Protein 3MDX (pdb70)

Foldseek 3Di:
DDDKDKDAAPLLPPADDWDAPDPPGQWTFAWFSDDAPDKDKAAAFGKDWGFRRIFIQGDPQKKKFWFFDPVCCVPFVKTQPCGRDIGHNPGGDTDITIIHGNHHDTDIGHGGDGGTIMGMGGDDDDDDDDDDDPDPDDD

Nearest PDB structures (foldseek):
  3mdx-assembly1_A  TM=1.007E+00  e=1.220E-25  Brucella abortus 2308
  3mbq-assembly1_C  TM=9.931E-01  e=1.469E-23  Brucella abortus 2308
  3mbq-assembly1_B  TM=9.956E-01  e=2.467E-22  Brucella abortus 2308
  8y1q-assembly1_B  TM=9.559E-01  e=1.427E-17  Aquifex aeolicus
  7n56-assembly3_K  TM=9.582E-01  e=4.478E-15  Rickettsia prowazekii str. Madrid E

Solvent-accessible surface area: 9156 Å² total; per-residue (Å²): 143,63,108,38,24,45,83,102,50,156,69,0,51,84,29,114,69,22,72,99,97,88,121,70,39,75,14,12,54,4,86,0,2,6,38,125,151,149,86,54,75,6,81,61,48,158,155,42,100,2,32,3,0,10,29,6,69,2,42,156,26,60,28,1,35,9,89,36,51,88,47,24,40,188,76,57,21,2,33,1,84,83,60,76,5,102,15,73,24,125,97,112,27,31,5,100,1,41,1,18,0,118,20,135,108,83,17,111,0,76,60,16,46,104,2,0,52,2,16,43,19,97,70,149,174,89,175,151,88,174,192,102,153,167,69,117,70,68,259

CATH classification: 2.70.40.10

Secondary structure (DSSP, 8-state):
----EEEEPGGGTTSPPP--SSTT-S-EEEE--PPTT--EEE-TT-EEEEEEEEEEE--TTEEEEEE--HHHHHHH-EEETTPSEEE-TT--SEEEEEEEE-SSS-EEE-TT-EEEEEEEEE---PPP-------BTB-

B-factor: mean 21.07, std 9.03, range [8.5, 53.43]

Radius of gyration: 17.11 Å; Cα contacts (8 Å, |Δi|>4): 304; chains: 1; bounding box: 52×42×42 Å

InterPro domains:
  IPR008181 Deoxyuridine triphosphate nucleotidohydrolase [MF_00116] (9-156)
  IPR008181 Deoxyuridine triphosphate nucleotidohydrolase [PTHR11241] (14-156)
  IPR008181 Deoxyuridine triphosphate nucleotidohydrolase [TIGR00576] (16-155)
  IPR029054 dUTPase-like [PF00692] (23-155)
  IPR033704 dUTPase, trimeric [cd07557] (33-127)
  IPR036157 dUTPase-like superfamily [G3DSA:2.70.40.10] (8-157)
  IPR036157 dUTPase-like superfamily [SSF51283] (13-156)

Structure (mmCIF, N/CA/C/O backbone):
data_3MDX
#
_entry.id   3MDX
#
_cell.length_a   67.880
_cell.length_b   67.880
_cell.length_c   95.890
_cell.angle_alpha   90.00
_cell.angle_beta   90.00
_cell.angle_gamma   120.00
#
_symmetry.space_group_name_H-M   'H 3'
#
loop_
_entity.id
_entity.type
_entity.pdbx_description
1 polymer "Deoxyuridine 5'-triphosphate nucleotidohydrolase"
2 non-polymer 1,2-ETHANEDIOL
3 water water
#
loop_
_atom_site.group_PDB
_atom_site.id
_atom_site.type_symbol
_atom_site.label_atom_id
_atom_site.label_alt_id
_atom_site.label_comp_id
_atom_site.label_asym_id
_atom_site.label_entity_id
_atom_site.label_seq_id
_atom_site.pdbx_PDB_ins_code
_atom_site.Cartn_x
_atom_site.Cartn_y
_atom_site.Cartn_z
_atom_site.occupancy
_atom_site.B_iso_or_equiv
_atom_site.auth_seq_id
_atom_site.auth_comp_id
_atom_site.auth_asym_id
_atom_site.auth_atom_id
_atom_site.pdbx_PDB_model_num
ATOM 1 N N . ALA A 1 29 ? 24.417 -11.117 18.603 1.00 36.01 8 ALA A N 1
ATOM 2 C CA . ALA A 1 29 ? 25.064 -11.181 17.268 1.00 34.32 8 ALA A CA 1
ATOM 3 C C . ALA A 1 29 ? 25.674 -9.838 16.836 1.00 31.64 8 ALA A C 1
ATOM 4 O O . ALA A 1 29 ? 25.336 -8.770 17.338 1.00 33.75 8 ALA A O 1
ATOM 6 N N . PRO A 1 30 ? 26.596 -9.907 15.881 1.00 27.36 9 PRO A N 1
ATOM 7 C CA . PRO A 1 30 ? 27.080 -8.755 15.158 1.00 24.52 9 PRO A CA 1
ATOM 8 C C . PRO A 1 30 ? 25.958 -8.102 14.377 1.00 22.05 9 PRO A C 1
ATOM 9 O O . PRO A 1 30 ? 24.938 -8.736 14.09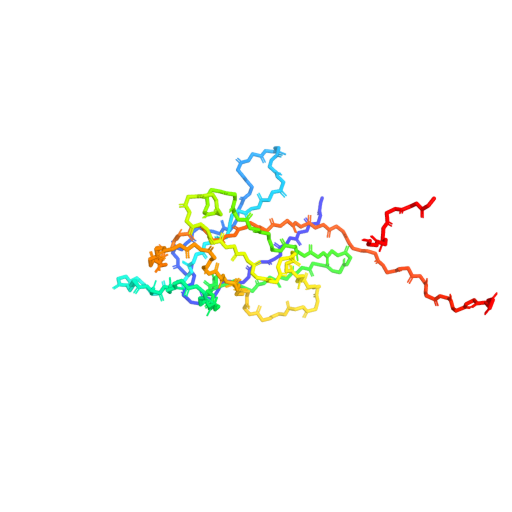5 1.00 20.71 9 PRO A O 1
ATOM 13 N N . THR A 1 31 ? 26.163 -6.839 14.035 1.00 19.99 10 THR A N 1
ATOM 14 C CA . THR A 1 31 ? 25.212 -6.092 13.226 1.00 19.15 10 THR A CA 1
ATOM 15 C C . THR A 1 31 ? 25.858 -5.672 11.936 1.00 17.78 10 THR A C 1
ATOM 16 O O . THR A 1 31 ? 26.966 -5.167 11.933 1.00 17.61 10 THR A O 1
ATOM 20 N N . LEU A 1 32 ? 25.171 -5.918 10.824 1.00 15.94 11 LEU A N 1
ATOM 21 C CA . LEU A 1 32 ? 25.600 -5.451 9.508 1.00 15.24 11 LEU A CA 1
ATOM 22 C C . LEU A 1 32 ? 24.833 -4.176 9.189 1.00 15.29 11 LEU A C 1
ATOM 23 O O . LEU A 1 32 ? 23.619 -4.165 9.125 1.00 15.99 11 LEU A O 1
ATOM 28 N N . GLY A 1 33 ? 25.534 -3.058 9.026 1.00 14.48 12 GLY A N 1
ATOM 29 C CA . GLY A 1 33 ? 24.915 -1.821 8.614 1.00 15.85 12 GLY A CA 1
ATOM 30 C C . GLY A 1 33 ? 24.774 -1.772 7.118 1.00 15.12 12 GLY A C 1
ATOM 31 O O . GLY A 1 33 ? 25.641 -2.264 6.372 1.00 14.62 12 GLY A O 1
ATOM 32 N N . ILE A 1 34 ? 23.701 -1.171 6.643 1.00 15.93 13 ILE A N 1
ATOM 33 C CA . ILE A 1 34 ? 23.454 -0.981 5.242 1.00 16.31 13 ILE A CA 1
ATOM 34 C C . ILE A 1 34 ? 22.996 0.422 4.965 1.00 17.11 13 ILE A C 1
ATOM 35 O O . ILE A 1 34 ? 21.972 0.875 5.543 1.00 18.67 13 ILE A O 1
ATOM 40 N N . ILE A 1 35 ? 23.744 1.144 4.130 1.00 17.71 14 ILE A N 1
ATOM 41 C CA . ILE A 1 35 ? 23.375 2.502 3.681 1.00 18.81 14 ILE A CA 1
ATOM 42 C C . ILE A 1 35 ? 22.815 2.389 2.298 1.00 19.21 14 ILE A C 1
ATOM 43 O O . ILE A 1 35 ? 23.448 1.817 1.412 1.00 18.04 14 ILE A O 1
ATOM 48 N N . ARG A 1 36 ? 21.616 2.870 2.101 1.00 20.29 15 ARG A N 1
ATOM 49 C CA . ARG A 1 36 ? 20.911 2.782 0.856 1.00 21.12 15 ARG A CA 1
ATOM 50 C C . ARG A 1 36 ? 21.215 3.988 0.004 1.00 22.22 15 ARG A C 1
ATOM 51 O O . ARG A 1 36 ? 20.972 5.122 0.437 1.00 23.55 15 ARG A O 1
ATOM 59 N N . LEU A 1 37 ? 21.706 3.756 -1.211 1.00 20.60 16 LEU A N 1
ATOM 60 C CA . LEU A 1 37 ? 21.867 4.791 -2.217 1.00 21.22 16 LEU A CA 1
ATOM 61 C C . LEU A 1 37 ? 20.553 5.026 -2.934 1.00 22.53 16 LEU A C 1
ATOM 62 O O . LEU A 1 37 ? 19.622 4.250 -2.872 1.00 21.78 16 LEU A O 1
ATOM 67 N N . GLU A 1 38 ? 20.493 6.152 -3.624 1.00 23.52 17 GLU A N 1
ATOM 68 C CA . GLU A 1 38 ? 19.225 6.584 -4.179 1.00 26.34 17 GLU A CA 1
ATOM 69 C C . GLU A 1 38 ? 18.560 5.534 -5.074 1.00 24.63 17 GLU A C 1
ATOM 70 O O . GLU A 1 38 ? 17.346 5.357 -4.997 1.00 24.41 17 GLU A O 1
ATOM 76 N N . HIS A 1 39 ? 19.361 4.835 -5.896 1.00 22.72 18 HIS A N 1
ATOM 77 C CA . HIS A 1 39 ? 18.822 3.824 -6.815 1.00 22.24 18 HIS A CA 1
ATOM 78 C C . HIS A 1 39 ? 18.347 2.561 -6.135 1.00 20.68 18 HIS A C 1
ATOM 79 O O . HIS A 1 39 ? 17.679 1.728 -6.745 1.00 21.66 18 HIS A O 1
ATOM 86 N N . ALA A 1 40 ? 18.639 2.406 -4.841 1.00 21.76 19 ALA A N 1
ATOM 87 C CA . ALA A 1 40 ? 18.051 1.301 -4.066 1.00 20.62 19 ALA A CA 1
ATOM 88 C C . ALA A 1 40 ? 16.779 1.713 -3.300 1.00 23.06 19 ALA A C 1
ATOM 89 O O . ALA A 1 40 ? 16.185 0.862 -2.640 1.00 24.32 19 ALA A O 1
ATOM 91 N N . LYS A 1 41 ? 16.394 2.982 -3.380 1.00 24.63 20 LYS A N 1
ATOM 92 C CA . LYS A 1 41 ? 15.120 3.421 -2.775 1.00 25.10 20 LYS A CA 1
ATOM 93 C C . LYS A 1 41 ? 14.000 2.545 -3.409 1.00 26.99 20 LYS A C 1
ATOM 94 O O . LYS A 1 41 ? 13.960 2.343 -4.629 1.00 26.56 20 LYS A O 1
ATOM 96 N N . GLY A 1 42 ? 13.084 2.035 -2.583 1.00 27.33 21 GLY A N 1
ATOM 97 C CA . GLY A 1 42 ? 11.988 1.212 -3.095 1.00 28.11 21 GLY A CA 1
ATOM 98 C C . GLY A 1 42 ? 12.233 -0.285 -3.154 1.00 27.84 21 GLY A C 1
ATOM 99 O O . GLY A 1 42 ? 11.288 -1.056 -3.271 1.00 29.92 21 GLY A O 1
ATOM 100 N N . LEU A 1 43 ? 13.492 -0.720 -3.086 1.00 25.18 22 LEU A N 1
ATOM 101 C CA . LEU A 1 43 ? 13.772 -2.144 -3.045 1.00 24.77 22 LEU A CA 1
ATOM 102 C C . LEU A 1 43 ? 13.778 -2.647 -1.617 1.00 24.20 22 LEU A C 1
ATOM 103 O O . LEU A 1 43 ? 14.126 -1.918 -0.689 1.00 25.75 22 LEU A O 1
ATOM 108 N N . ASP A 1 44 ? 13.433 -3.909 -1.453 1.00 24.67 23 ASP A N 1
ATOM 109 C CA . ASP A 1 44 ? 13.588 -4.558 -0.149 1.00 24.25 23 ASP A CA 1
ATOM 110 C C . ASP A 1 44 ? 15.082 -4.684 0.138 1.00 22.21 23 ASP A C 1
ATOM 111 O O . ASP A 1 44 ? 15.844 -5.043 -0.747 1.00 21.36 23 ASP A O 1
ATOM 116 N N . LEU A 1 45 ? 15.506 -4.404 1.358 1.00 21.39 24 LEU A N 1
ATOM 117 C CA . LEU A 1 45 ? 16.875 -4.673 1.773 1.00 20.25 24 LEU A CA 1
ATOM 118 C C . LEU A 1 45 ? 17.096 -6.172 1.869 1.00 19.66 24 LEU A C 1
ATOM 119 O O . LEU A 1 45 ? 16.127 -6.942 2.104 1.00 21.30 24 LEU A O 1
ATOM 124 N N . PRO A 1 46 ? 18.355 -6.577 1.760 1.00 18.39 25 PRO A N 1
ATOM 125 C CA . PRO A 1 46 ? 18.663 -7.969 1.968 1.00 17.75 25 PRO A CA 1
ATOM 126 C C . PRO A 1 46 ? 18.149 -8.431 3.333 1.00 18.20 25 PRO A C 1
ATOM 127 O O . PRO A 1 46 ? 18.214 -7.685 4.292 1.00 18.21 25 PRO A O 1
ATOM 131 N N . ALA A 1 47 ? 17.705 -9.688 3.410 1.00 17.59 26 ALA A N 1
ATOM 132 C CA . ALA A 1 47 ? 17.221 -10.277 4.653 1.00 17.46 26 ALA A CA 1
ATOM 133 C C . ALA A 1 47 ? 17.338 -11.780 4.519 1.00 18.06 26 ALA A C 1
ATOM 134 O O . ALA A 1 47 ? 17.285 -12.297 3.407 1.00 20.70 26 ALA A O 1
ATOM 136 N N . TYR A 1 48 ? 17.469 -12.470 5.642 1.00 17.93 27 TYR A N 1
ATOM 137 C CA . TYR A 1 48 ? 17.455 -13.929 5.654 1.00 17.21 27 TYR A CA 1
ATOM 138 C C . TYR A 1 48 ? 16.011 -14.431 5.546 1.00 18.20 27 TYR A C 1
ATOM 139 O O . TYR A 1 48 ? 15.129 -13.986 6.304 1.00 20.42 27 TYR A O 1
ATOM 148 N N . GLU A 1 49 ? 15.773 -15.397 4.651 1.00 17.98 28 GLU A N 1
ATOM 149 C CA . GLU A 1 49 ? 14.404 -15.960 4.486 1.00 19.43 28 GLU A CA 1
ATOM 150 C C . GLU A 1 49 ? 13.860 -16.644 5.735 1.00 20.82 28 GLU A C 1
ATOM 151 O O . GLU A 1 49 ? 12.693 -16.467 6.089 1.00 21.84 28 GLU A O 1
ATOM 153 N N . THR A 1 50 ? 14.708 -17.440 6.383 1.00 20.13 29 THR A N 1
ATOM 154 C CA . THR A 1 50 ? 14.378 -18.173 7.589 1.00 20.65 29 THR A CA 1
ATOM 155 C C . THR A 1 50 ? 15.548 -18.160 8.564 1.00 19.60 29 THR A C 1
ATOM 156 O O . THR A 1 50 ? 16.674 -17.766 8.202 1.00 20.14 29 THR A O 1
ATOM 160 N N . ALA A 1 51 ? 15.319 -18.673 9.770 1.00 21.49 30 ALA A N 1
ATOM 161 C CA . ALA A 1 51 ? 16.395 -18.851 10.748 1.00 21.89 30 ALA A CA 1
ATOM 162 C C . ALA A 1 51 ? 17.461 -19.819 10.263 1.00 20.76 30 ALA A C 1
ATOM 163 O O . ALA A 1 51 ? 18.560 -19.825 10.779 1.00 21.45 30 ALA A O 1
ATOM 165 N N . GLY A 1 52 ? 17.095 -20.673 9.318 1.00 21.25 31 GLY A N 1
ATOM 166 C CA . GLY A 1 52 ? 18.023 -21.617 8.716 1.00 20.70 31 GLY A CA 1
ATOM 167 C C . GLY A 1 52 ? 18.832 -21.131 7.548 1.00 19.65 31 GLY A C 1
ATOM 168 O O . GLY A 1 52 ? 19.824 -21.754 7.178 1.00 19.86 31 GLY A O 1
ATOM 169 N N . SER A 1 53 ? 18.464 -19.997 6.962 1.00 17.99 32 SER A N 1
ATOM 170 C CA . SER A 1 53 ? 19.169 -19.545 5.767 1.00 15.90 32 SER A CA 1
ATOM 171 C C . SER A 1 53 ? 20.637 -19.197 6.022 1.00 15.83 32 SER A C 1
ATOM 172 O O . SER A 1 53 ? 20.976 -18.717 7.092 1.00 16.66 32 SER A O 1
ATOM 175 N N . ALA A 1 54 ? 21.506 -19.462 5.048 1.00 14.94 33 ALA A N 1
ATOM 176 C CA . ALA A 1 54 ? 22.927 -19.181 5.122 1.00 14.36 33 ALA A CA 1
ATOM 177 C C . ALA A 1 54 ? 23.278 -17.832 4.526 1.00 13.94 33 ALA A C 1
ATOM 178 O O . ALA A 1 54 ? 24.266 -17.224 4.922 1.00 14.66 33 ALA A O 1
ATOM 180 N N . GLY A 1 55 ? 22.497 -17.391 3.542 1.00 14.49 34 GLY A N 1
ATOM 181 C CA . GLY A 1 55 ? 22.779 -16.193 2.768 1.00 13.41 34 GLY A CA 1
ATOM 182 C C . GLY A 1 55 ? 21.562 -15.328 2.654 1.00 14.04 34 GLY A C 1
ATOM 183 O O . GLY A 1 55 ? 20.439 -15.750 2.949 1.00 15.94 34 GLY A O 1
ATOM 184 N N . MET A 1 56 ? 21.797 -14.132 2.182 1.00 15.43 35 MET A N 1
ATOM 185 C CA . MET A 1 56 ? 20.747 -13.197 1.838 1.00 17.91 35 MET A CA 1
ATOM 186 C C . MET A 1 56 ? 20.794 -12.910 0.359 1.00 16.16 35 MET A C 1
ATOM 187 O O . MET A 1 56 ? 21.848 -12.611 -0.163 1.00 14.78 35 MET A O 1
ATOM 192 N N . ASP A 1 57 ? 19.669 -12.913 -0.344 1.00 17.11 36 ASP A N 1
ATOM 193 C CA . ASP A 1 57 ? 19.665 -12.577 -1.742 1.00 17.52 36 ASP A CA 1
ATOM 194 C C . ASP A 1 57 ? 19.929 -11.094 -1.926 1.00 17.20 36 ASP A C 1
ATOM 195 O O . ASP A 1 57 ? 19.401 -10.251 -1.207 1.00 19.67 36 ASP A O 1
ATOM 200 N N . LEU A 1 58 ? 20.707 -10.781 -2.951 1.00 15.40 37 LEU A N 1
ATOM 201 C CA . LEU A 1 58 ? 20.978 -9.417 -3.359 1.00 14.86 37 LEU A CA 1
ATOM 202 C C . LEU A 1 58 ? 20.268 -9.152 -4.665 1.00 17.80 37 LEU A C 1
ATOM 203 O O . LEU A 1 58 ? 20.244 -10.012 -5.547 1.00 17.82 37 LEU A O 1
ATOM 208 N N . ARG A 1 59 ? 19.708 -7.964 -4.788 1.00 17.67 38 ARG A N 1
ATOM 209 C CA . ARG A 1 59 ? 18.896 -7.567 -5.960 1.00 18.51 38 ARG A CA 1
ATOM 210 C C . ARG A 1 59 ? 19.562 -6.485 -6.780 1.00 18.78 38 ARG A C 1
ATOM 211 O O . ARG A 1 59 ? 20.259 -5.612 -6.255 1.00 19.38 38 ARG A O 1
ATOM 219 N N . ALA A 1 60 ? 19.279 -6.515 -8.086 1.00 16.86 39 ALA A N 1
ATOM 220 C CA . ALA A 1 60 ? 19.766 -5.505 -9.008 1.00 16.62 39 ALA A CA 1
ATOM 221 C C . ALA A 1 60 ? 19.051 -4.194 -8.825 1.00 17.75 39 ALA A C 1
ATOM 222 O O . ALA A 1 60 ? 17.828 -4.110 -8.992 1.00 20.15 39 ALA A O 1
ATOM 224 N N . ALA A 1 61 ? 19.811 -3.154 -8.553 1.00 16.80 40 ALA A N 1
ATOM 225 C CA . ALA A 1 61 ? 19.268 -1.795 -8.421 1.00 17.13 40 ALA A CA 1
ATOM 226 C C . ALA A 1 61 ? 19.544 -1.040 -9.703 1.00 18.35 40 ALA A C 1
ATOM 227 O O . ALA A 1 61 ? 19.993 0.057 -9.669 1.00 21.49 40 ALA A O 1
ATOM 229 N N . VAL A 1 62 ? 19.208 -1.650 -10.812 1.00 18.87 41 VAL A N 1
ATOM 230 C CA . VAL A 1 62 ? 19.272 -0.962 -12.089 1.00 19.63 41 VAL A CA 1
ATOM 231 C C . VAL A 1 62 ? 18.001 -0.131 -12.315 1.00 20.13 41 VAL A C 1
ATOM 232 O O . VAL A 1 62 ? 16.986 -0.289 -11.622 1.00 21.21 41 VAL A O 1
ATOM 236 N N . ALA A 1 63 ? 18.049 0.765 -13.292 1.00 20.48 42 ALA A N 1
ATOM 237 C CA . ALA A 1 63 ? 16.937 1.673 -13.557 1.00 23.12 42 ALA A CA 1
ATOM 238 C C . ALA A 1 63 ? 15.674 0.902 -13.883 1.00 23.87 42 ALA A C 1
ATOM 239 O O . ALA A 1 63 ? 15.724 -0.101 -14.579 1.00 22.94 42 ALA A O 1
ATOM 241 N N . GLU A 1 64 ? 14.529 1.378 -13.385 1.00 28.02 43 GLU A N 1
ATOM 242 C CA . GLU A 1 64 ? 13.248 0.820 -13.789 1.00 30.88 43 GLU A CA 1
ATOM 243 C C . GLU A 1 64 ? 13.115 0.987 -15.315 1.00 30.89 43 GLU A C 1
ATOM 244 O O . GLU A 1 64 ? 13.642 1.945 -15.908 1.00 30.64 43 GLU A O 1
ATOM 250 N N . ASP A 1 65 ? 12.464 0.013 -15.946 1.00 32.34 44 ASP A N 1
ATOM 251 C CA . ASP A 1 65 ? 12.067 0.122 -17.374 1.00 33.79 44 ASP A CA 1
ATOM 252 C C . ASP A 1 65 ? 13.257 0.018 -18.343 1.00 31.94 44 ASP A C 1
ATOM 253 O O . ASP A 1 65 ? 13.123 0.383 -19.518 1.00 33.66 44 ASP A O 1
ATOM 258 N N . ARG A 1 66 ? 14.379 -0.464 -17.815 1.00 28.96 45 ARG A N 1
ATOM 259 C CA . ARG A 1 66 ? 15.632 -0.681 -18.529 1.00 27.53 45 ARG A CA 1
ATOM 260 C C . ARG A 1 66 ? 15.944 -2.193 -18.464 1.00 25.89 45 ARG A C 1
ATOM 261 O O . ARG A 1 66 ? 15.929 -2.785 -17.394 1.00 24.58 45 ARG A O 1
ATOM 269 N N . GLN A 1 67 ? 16.174 -2.805 -19.622 1.00 24.39 46 GLN A N 1
ATOM 270 C CA A GLN A 1 67 ? 16.623 -4.215 -19.663 0.50 24.61 46 GLN A CA 1
ATOM 271 C CA B GLN A 1 67 ? 16.549 -4.164 -19.808 0.50 24.76 46 GLN A CA 1
ATOM 272 C C . GLN A 1 67 ? 18.049 -4.153 -20.153 1.00 22.47 46 GLN A C 1
ATOM 273 O O . GLN A 1 67 ? 18.349 -3.687 -21.249 1.00 21.24 46 GLN A O 1
ATOM 284 N N . ILE A 1 68 ? 18.940 -4.616 -19.282 1.00 20.44 47 ILE A N 1
ATOM 285 C CA . ILE A 1 68 ? 20.361 -4.681 -19.601 1.00 18.24 47 ILE A CA 1
ATOM 286 C C . ILE A 1 68 ? 20.688 -6.025 -20.202 1.00 17.27 47 ILE A C 1
ATOM 287 O O . ILE A 1 68 ? 20.355 -7.077 -19.614 1.00 19.15 47 ILE A O 1
ATOM 292 N N . VAL A 1 69 ? 21.350 -6.040 -21.328 1.00 14.66 48 VAL A N 1
ATOM 293 C CA . VAL A 1 69 ? 21.634 -7.255 -22.100 1.00 15.94 48 VAL A CA 1
ATOM 294 C C . VAL A 1 69 ? 23.048 -7.727 -21.787 1.00 15.14 48 VAL A C 1
ATOM 295 O O . VAL A 1 69 ? 23.995 -6.981 -21.934 1.00 16.88 48 VAL A O 1
ATOM 299 N N . LEU A 1 70 ? 23.186 -8.978 -21.349 1.00 13.52 49 LEU A N 1
ATOM 300 C CA . LEU A 1 70 ? 24.477 -9.581 -21.108 1.00 13.87 49 LEU A CA 1
ATOM 301 C C . LEU A 1 70 ? 24.583 -10.742 -22.089 1.00 12.64 49 LEU A C 1
ATOM 302 O O . LEU A 1 70 ? 23.952 -11.775 -21.934 1.00 13.94 49 LEU A O 1
ATOM 307 N N . LEU A 1 71 ? 25.427 -10.563 -23.098 1.00 14.77 50 LEU A N 1
ATOM 308 C CA . LEU A 1 71 ? 25.555 -11.568 -24.156 1.00 15.49 50 LEU A CA 1
ATOM 309 C C . LEU A 1 71 ? 26.495 -12.687 -23.730 1.00 14.53 50 LEU A C 1
ATOM 310 O O . LEU A 1 71 ? 27.253 -12.548 -22.760 1.00 13.33 50 LEU A O 1
ATOM 315 N N . PRO A 1 72 ? 26.450 -13.821 -24.425 1.00 14.66 51 PRO A N 1
ATOM 316 C CA . PRO A 1 72 ? 27.310 -14.952 -24.090 1.00 13.87 51 PRO A CA 1
ATOM 317 C C . PRO A 1 72 ? 28.775 -14.556 -24.055 1.00 14.03 51 PRO A C 1
ATOM 318 O O . PRO A 1 72 ? 29.268 -13.868 -24.959 1.00 15.13 51 PRO A O 1
ATOM 322 N N . GLY A 1 73 ? 29.435 -14.935 -22.961 1.00 13.17 52 GLY A N 1
ATOM 323 C CA . GLY A 1 73 ? 30.831 -14.687 -22.739 1.00 14.58 52 GLY A CA 1
ATOM 324 C C . GLY A 1 73 ? 31.140 -13.363 -22.078 1.00 14.75 52 GLY A C 1
ATOM 325 O O . GLY A 1 73 ? 32.295 -13.123 -21.689 1.00 17.04 52 GLY A O 1
ATOM 326 N N . ARG A 1 74 ? 30.159 -12.482 -21.985 1.00 13.50 53 ARG A N 1
ATOM 327 C CA . ARG A 1 74 ? 30.389 -11.110 -21.526 1.00 13.66 53 ARG A CA 1
ATOM 328 C C . ARG A 1 74 ? 30.160 -11.013 -20.037 1.00 11.32 53 ARG A C 1
ATOM 329 O O . ARG A 1 74 ? 29.473 -11.821 -19.445 1.00 11.17 53 ARG A O 1
ATOM 337 N N . ARG A 1 75 ? 30.790 -10.001 -19.449 1.00 10.72 54 ARG A N 1
ATOM 338 C CA . ARG A 1 75 ? 30.677 -9.720 -18.020 1.00 9.86 54 ARG A CA 1
ATOM 339 C C . ARG A 1 75 ? 30.323 -8.273 -17.790 1.00 10.64 54 ARG A C 1
ATOM 340 O O . ARG A 1 75 ? 30.613 -7.383 -18.616 1.00 12.07 54 ARG A O 1
ATOM 348 N N . THR A 1 76 ? 29.652 -7.989 -16.675 1.00 10.56 55 THR A N 1
ATOM 349 C CA . THR A 1 76 ? 29.335 -6.630 -16.283 1.00 11.88 55 THR A CA 1
ATOM 350 C C . THR A 1 76 ? 29.141 -6.490 -14.806 1.00 12.45 55 THR A C 1
ATOM 351 O O . THR A 1 76 ? 28.776 -7.494 -14.161 1.00 11.23 55 THR A O 1
ATOM 355 N N . LEU A 1 77 ? 29.313 -5.290 -14.258 1.00 11.34 56 LEU A N 1
ATOM 356 C CA . LEU A 1 77 ? 28.985 -4.981 -12.899 1.00 11.38 56 LEU A CA 1
ATOM 357 C C . LEU A 1 77 ? 27.563 -4.543 -12.770 1.00 12.31 56 LEU A C 1
ATOM 358 O O . LEU A 1 77 ? 27.109 -3.632 -13.466 1.00 15.01 56 LEU A O 1
ATOM 363 N N . VAL A 1 78 ? 26.859 -5.174 -11.873 1.00 10.78 57 VAL A N 1
ATOM 364 C CA . VAL A 1 78 ? 25.453 -4.883 -11.617 1.00 11.84 57 VAL A CA 1
ATOM 365 C C . VAL A 1 78 ? 25.365 -4.173 -10.266 1.00 12.49 57 VAL A C 1
ATOM 366 O O . VAL A 1 78 ? 25.768 -4.716 -9.230 1.00 12.67 57 VAL A O 1
ATOM 370 N N . PRO A 1 79 ? 24.835 -2.947 -10.244 1.00 13.29 58 PRO A N 1
ATOM 371 C CA . PRO A 1 79 ? 24.735 -2.230 -8.973 1.00 13.81 58 PRO A CA 1
ATOM 372 C C . PRO A 1 79 ? 23.680 -2.794 -8.033 1.00 13.40 58 PRO A C 1
ATOM 373 O O . PRO A 1 79 ? 22.621 -3.203 -8.485 1.00 15.31 58 PRO A O 1
ATOM 377 N N . THR A 1 80 ? 23.964 -2.804 -6.734 1.00 13.47 59 THR A N 1
ATOM 378 C CA . THR A 1 80 ? 22.956 -3.122 -5.706 1.00 13.44 59 THR A CA 1
ATOM 379 C C . THR A 1 80 ? 22.373 -1.871 -5.072 1.00 13.90 59 THR A C 1
ATOM 380 O O . THR A 1 80 ? 21.350 -1.959 -4.406 1.00 14.72 59 THR A O 1
ATOM 384 N N . GLY A 1 81 ? 23.032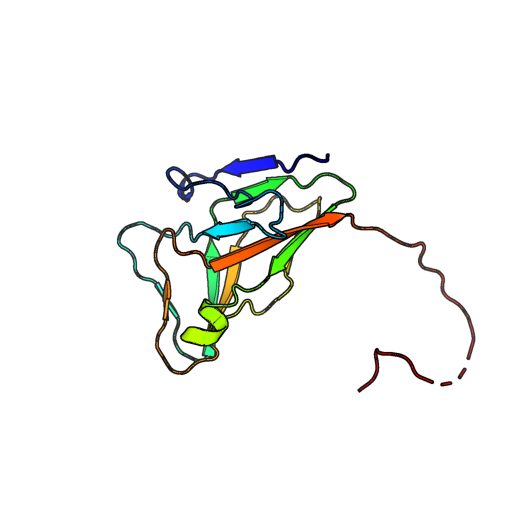 -0.732 -5.214 1.00 14.12 60 GLY A N 1
ATOM 385 C CA . GLY A 1 81 ? 22.629 0.478 -4.507 1.00 14.06 60 GLY A CA 1
ATOM 386 C C . GLY A 1 81 ? 22.852 0.434 -3.009 1.00 15.21 60 GLY A C 1
ATOM 387 O O . GLY A 1 81 ? 22.271 1.266 -2.294 1.00 15.98 60 GLY A O 1
ATOM 388 N N . LEU A 1 82 ? 23.687 -0.475 -2.510 1.00 14.70 61 LEU A N 1
ATOM 389 C CA . LEU A 1 82 ? 23.960 -0.654 -1.087 1.00 14.62 61 LEU A CA 1
ATOM 390 C C . LEU A 1 82 ? 25.396 -0.419 -0.760 1.00 14.62 61 LEU A C 1
ATOM 391 O O . LEU A 1 82 ? 26.297 -0.909 -1.487 1.00 14.94 61 LEU A O 1
ATOM 396 N N . ILE A 1 83 ? 25.655 0.303 0.305 1.00 15.09 62 ILE A N 1
ATOM 397 C CA . ILE A 1 83 ? 26.939 0.346 0.954 1.00 15.45 62 ILE A CA 1
ATOM 398 C C . ILE A 1 83 ? 26.852 -0.483 2.224 1.00 15.91 62 ILE A C 1
ATOM 399 O O . ILE A 1 83 ? 25.899 -0.333 3.029 1.00 16.21 62 ILE A O 1
ATOM 404 N N . LEU A 1 84 ? 27.756 -1.429 2.394 1.00 15.10 63 LEU A N 1
ATOM 405 C CA . LEU A 1 84 ? 27.788 -2.255 3.576 1.00 14.47 63 LEU A CA 1
ATOM 406 C C . LEU A 1 84 ? 28.767 -1.691 4.603 1.00 16.04 63 LEU A C 1
ATOM 407 O O . LEU A 1 84 ? 29.909 -1.328 4.275 1.00 18.74 63 LEU A O 1
ATOM 412 N N . GLU A 1 85 ? 28.347 -1.637 5.871 1.00 15.34 64 GLU A N 1
ATOM 413 C CA . GLU A 1 85 ? 29.267 -1.335 6.950 1.00 15.70 64 GLU A CA 1
ATOM 414 C C . GLU A 1 85 ? 29.436 -2.606 7.753 1.00 15.31 64 GLU A C 1
ATOM 415 O O . GLU A 1 85 ? 28.655 -2.942 8.657 1.00 15.85 64 GLU A O 1
ATOM 421 N N . ILE A 1 86 ? 30.410 -3.393 7.341 1.00 15.39 65 ILE A N 1
ATOM 422 C CA . ILE A 1 86 ? 30.684 -4.647 7.984 1.00 14.90 65 ILE A CA 1
ATOM 423 C C . ILE A 1 86 ? 31.572 -4.373 9.211 1.00 16.13 65 ILE A C 1
ATOM 424 O O . ILE A 1 86 ? 32.612 -3.727 9.060 1.00 16.88 65 ILE A O 1
ATOM 429 N N . PRO A 1 87 ? 31.181 -4.879 10.381 1.00 16.97 66 PRO A N 1
ATOM 430 C CA . PRO A 1 87 ? 31.996 -4.598 11.559 1.00 18.14 66 PRO A CA 1
ATOM 431 C C . PRO A 1 87 ? 33.334 -5.327 11.534 1.00 19.47 66 PRO A C 1
ATOM 432 O O . PRO A 1 87 ? 33.496 -6.388 10.913 1.00 18.11 66 PRO A O 1
ATOM 436 N N . GLN A 1 88 ? 34.333 -4.727 12.166 1.00 20.83 67 GLN A N 1
ATOM 437 C CA A GLN A 1 88 ? 35.655 -5.334 12.380 0.50 21.26 67 GLN A CA 1
ATOM 438 C CA B GLN A 1 88 ? 35.637 -5.369 12.193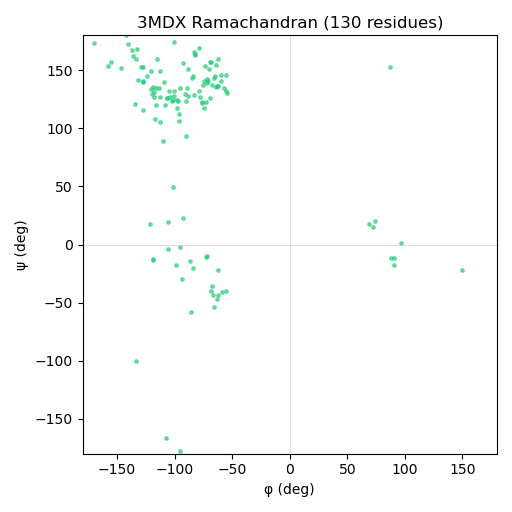 0.50 20.79 67 GLN A CA 1
ATOM 439 C C . GLN A 1 88 ? 35.529 -6.768 12.837 1.00 21.18 67 GLN A C 1
ATOM 440 O O . GLN A 1 88 ? 34.784 -7.024 13.779 1.00 22.03 67 GLN A O 1
ATOM 451 N N . GLY A 1 89 ? 36.271 -7.689 12.239 1.00 19.66 68 GLY A N 1
ATOM 452 C CA . GLY A 1 89 ? 36.231 -9.101 12.602 1.00 19.75 68 GLY A CA 1
ATOM 453 C C . GLY A 1 89 ? 35.333 -9.949 11.722 1.00 18.13 68 GLY A C 1
ATOM 454 O O . GLY A 1 89 ? 35.194 -11.162 11.959 1.00 18.70 68 GLY A O 1
ATOM 455 N N . TYR A 1 90 ? 34.718 -9.319 10.706 1.00 17.18 69 TYR A N 1
ATOM 456 C CA . TYR A 1 90 ? 33.770 -10.008 9.842 1.00 16.11 69 TYR A CA 1
ATOM 457 C C . TYR A 1 90 ? 34.024 -9.634 8.370 1.00 14.79 69 TYR A C 1
ATOM 458 O O . TYR A 1 90 ? 34.659 -8.612 8.080 1.00 15.69 69 TYR A O 1
ATOM 467 N N . GLU A 1 91 ? 33.489 -10.470 7.474 1.00 14.90 70 GLU A N 1
ATOM 468 C CA . GLU A 1 91 ? 33.512 -10.229 6.041 1.00 13.72 70 GLU A CA 1
ATOM 469 C C . GLU A 1 91 ? 32.173 -10.575 5.449 1.00 13.22 70 GLU A C 1
ATOM 470 O O . GLU A 1 91 ? 31.364 -11.263 6.089 1.00 13.68 70 GLU A O 1
ATOM 476 N N . VAL A 1 92 ? 31.948 -10.155 4.190 1.00 12.36 71 VAL A N 1
ATOM 477 C CA . VAL A 1 92 ? 30.824 -10.641 3.408 1.00 11.95 71 VAL A CA 1
ATOM 478 C C . VAL A 1 92 ? 31.366 -11.318 2.152 1.00 11.46 71 VAL A C 1
ATOM 479 O O . VAL A 1 92 ? 32.280 -10.780 1.519 1.00 12.16 71 VAL A O 1
ATOM 483 N N . GLN A 1 93 ? 30.829 -12.489 1.853 1.00 11.36 72 GLN A N 1
ATOM 484 C CA . GLN A 1 93 ? 31.168 -13.244 0.634 1.00 11.48 72 GLN A CA 1
ATOM 485 C C . GLN A 1 93 ? 30.010 -13.136 -0.318 1.00 10.91 72 GLN A C 1
ATOM 486 O O . GLN A 1 93 ? 28.850 -13.408 0.051 1.00 12.03 72 GLN A O 1
ATOM 492 N N . ILE A 1 94 ? 30.263 -12.703 -1.557 1.00 9.51 73 ILE A N 1
ATOM 493 C CA . ILE A 1 94 ? 29.253 -12.622 -2.599 1.00 9.99 73 ILE A CA 1
ATOM 494 C C . ILE A 1 94 ? 29.348 -13.885 -3.429 1.00 10.19 73 ILE A C 1
ATOM 495 O O . ILE A 1 94 ? 30.366 -14.174 -4.065 1.00 10.65 73 ILE A O 1
ATOM 500 N N . ARG A 1 95 ? 28.317 -14.699 -3.340 1.00 9.39 74 ARG A N 1
ATOM 501 C CA . ARG A 1 95 ? 28.279 -16.019 -3.960 1.00 9.04 74 ARG A CA 1
ATOM 502 C C . ARG A 1 95 ? 27.214 -16.079 -5.026 1.00 9.01 74 ARG A C 1
ATOM 503 O O . ARG A 1 95 ? 26.235 -15.333 -4.991 1.00 9.61 74 ARG A O 1
ATOM 511 N N . PRO A 1 96 ? 27.326 -17.038 -5.945 1.00 9.47 75 PRO A N 1
ATOM 512 C CA . PRO A 1 96 ? 26.335 -17.134 -7.030 1.00 9.83 75 PRO A CA 1
ATOM 513 C C . PRO A 1 96 ? 25.004 -17.682 -6.563 1.00 11.16 75 PRO A C 1
ATOM 514 O O . PRO A 1 96 ? 24.925 -18.491 -5.616 1.00 11.79 75 PRO A O 1
ATOM 518 N N . ARG A 1 97 ? 23.966 -17.289 -7.298 1.00 12.53 76 ARG A N 1
ATOM 519 C CA A ARG A 1 97 ? 22.671 -17.935 -7.110 0.50 13.75 76 ARG A CA 1
ATOM 520 C CA B ARG A 1 97 ? 22.651 -17.870 -7.212 0.50 13.53 76 ARG A CA 1
ATOM 521 C C . ARG A 1 97 ? 22.643 -19.181 -7.969 1.00 13.20 76 ARG A C 1
ATOM 522 O O . ARG A 1 97 ? 22.982 -19.189 -9.140 1.00 15.51 76 ARG A O 1
ATOM 537 N N . SER A 1 98 ? 22.197 -20.248 -7.375 1.00 13.80 77 SER A N 1
ATOM 538 C CA A SER A 1 98 ? 22.256 -21.537 -8.029 0.50 14.53 77 SER A CA 1
ATOM 539 C CA B SER A 1 98 ? 22.179 -21.581 -7.997 0.50 14.07 77 SER A CA 1
ATOM 540 C C . SER A 1 98 ? 21.294 -21.658 -9.213 1.00 14.63 77 SER A C 1
ATOM 541 O O . SER A 1 98 ? 21.652 -22.225 -10.229 1.00 13.91 77 SER A O 1
ATOM 546 N N . GLY A 1 99 ? 20.100 -21.094 -9.101 1.00 14.94 78 GLY A N 1
ATOM 547 C CA . GLY A 1 99 ? 19.150 -21.189 -10.193 1.00 14.33 78 GLY A CA 1
ATOM 548 C C . GLY A 1 99 ? 19.551 -20.461 -11.457 1.00 15.49 78 GLY A C 1
ATOM 549 O O . GLY A 1 99 ? 19.402 -20.966 -12.576 1.00 15.47 78 GLY A O 1
ATOM 550 N N . LEU A 1 100 ? 20.078 -19.230 -11.341 1.00 14.49 79 LEU A N 1
ATOM 551 C CA . LEU A 1 100 ? 20.602 -18.500 -12.481 1.00 14.95 79 LEU A CA 1
ATOM 552 C C . LEU A 1 100 ? 21.716 -19.279 -13.154 1.00 13.12 79 LEU A C 1
ATOM 553 O O . LEU A 1 100 ? 21.874 -19.251 -14.357 1.00 12.78 79 LEU A O 1
ATOM 558 N N . ALA A 1 101 ? 22.584 -19.900 -12.335 1.00 11.09 80 ALA A N 1
ATOM 559 C CA . ALA A 1 101 ? 23.695 -20.634 -12.888 1.00 10.45 80 ALA A CA 1
ATOM 560 C C . ALA A 1 101 ? 23.182 -21.819 -13.725 1.00 9.58 80 ALA A C 1
ATOM 561 O O . ALA A 1 101 ? 23.602 -22.049 -14.853 1.00 10.92 80 ALA A O 1
ATOM 563 N N . PHE A 1 102 ? 22.249 -22.559 -13.162 1.00 9.69 81 PHE A N 1
ATOM 564 C CA . PHE A 1 102 ? 21.687 -23.672 -13.903 1.00 10.25 81 PHE A CA 1
ATOM 565 C C . PHE A 1 102 ? 20.886 -23.273 -15.130 1.00 12.23 81 PHE A C 1
ATOM 566 O O . PHE A 1 102 ? 21.137 -23.739 -16.223 1.00 12.29 81 PHE A O 1
ATOM 574 N N . LYS A 1 103 ? 19.909 -22.401 -14.927 1.00 12.75 82 LYS A N 1
ATOM 575 C CA . LYS A 1 103 ? 18.949 -22.054 -15.978 1.00 14.21 82 LYS A CA 1
ATOM 576 C C . LYS A 1 103 ? 19.601 -21.273 -17.090 1.00 14.87 82 LYS A C 1
ATOM 577 O O . LYS A 1 103 ? 19.353 -21.534 -18.277 1.00 16.83 82 LYS A O 1
ATOM 579 N N . ASN A 1 104 ? 20.505 -20.357 -16.737 1.00 13.82 83 ASN A N 1
ATOM 580 C CA . ASN A 1 104 ? 21.046 -19.388 -17.687 1.00 15.39 83 ASN A CA 1
ATOM 581 C C . ASN A 1 104 ? 22.540 -19.449 -17.921 1.00 14.92 83 ASN A C 1
ATOM 582 O O . ASN A 1 104 ? 23.071 -18.794 -18.831 1.00 16.91 83 ASN A O 1
ATOM 587 N N . GLY A 1 105 ? 23.275 -20.156 -17.082 1.00 11.96 84 GLY A N 1
ATOM 588 C CA . GLY A 1 105 ? 24.710 -20.167 -17.152 1.00 10.87 84 GLY A CA 1
ATOM 589 C C . GLY A 1 105 ? 25.398 -18.900 -16.648 1.00 10.25 84 GLY A C 1
ATOM 590 O O . GLY A 1 105 ? 26.567 -18.650 -16.955 1.00 11.66 84 GLY A O 1
ATOM 591 N N . ILE A 1 106 ? 24.666 -18.143 -15.848 1.00 10.67 85 ILE A N 1
ATOM 592 C CA . ILE A 1 106 ? 25.160 -16.907 -15.243 1.00 11.48 85 IL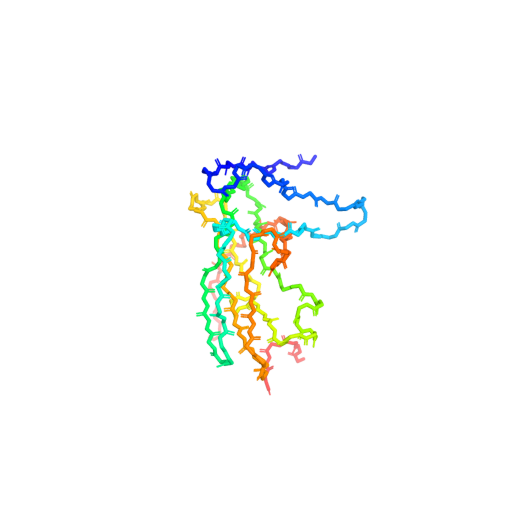E A CA 1
ATOM 593 C C . ILE A 1 106 ? 25.815 -17.205 -13.934 1.00 11.54 85 ILE A C 1
ATOM 594 O O . ILE A 1 106 ? 25.276 -17.979 -13.129 1.00 12.44 85 ILE A O 1
ATOM 599 N N . THR A 1 107 ? 26.978 -16.633 -13.668 1.00 9.66 86 THR A N 1
ATOM 600 C CA . THR A 1 107 ? 27.585 -16.720 -12.368 1.00 10.05 86 THR A CA 1
ATOM 601 C C . THR A 1 107 ? 28.275 -15.445 -11.979 1.00 9.22 86 THR A C 1
ATOM 602 O O . THR A 1 107 ? 28.298 -14.490 -12.761 1.00 8.89 86 THR A O 1
ATOM 606 N N . CYS A 1 108 ? 28.870 -15.405 -10.801 1.00 8.94 87 CYS A N 1
ATOM 607 C CA A CYS A 1 108 ? 29.682 -14.288 -10.340 0.70 8.98 87 CYS A CA 1
ATOM 608 C CA B CYS A 1 108 ? 29.673 -14.292 -10.343 0.30 9.75 87 CYS A CA 1
ATOM 609 C C . CYS A 1 108 ? 31.136 -14.603 -10.662 1.00 10.01 87 CYS A C 1
ATOM 610 O O . CYS A 1 108 ? 31.702 -15.577 -10.142 1.00 10.19 87 CYS A O 1
ATOM 615 N N . LEU A 1 109 ? 31.772 -13.798 -11.491 1.00 8.50 88 LEU A N 1
ATOM 616 C CA . LEU A 1 109 ? 33.093 -14.164 -12.005 1.00 9.01 88 LEU A CA 1
ATOM 617 C C . LEU A 1 109 ? 34.161 -14.180 -10.922 1.00 9.78 88 LEU A C 1
ATOM 618 O O . LEU A 1 109 ? 35.086 -15.014 -10.974 1.00 10.70 88 LEU A O 1
ATOM 623 N N . ASN A 1 110 ? 34.042 -13.254 -9.980 1.00 9.33 89 ASN A N 1
ATOM 624 C CA . ASN A 1 110 ? 34.993 -13.140 -8.860 1.00 10.46 89 ASN A CA 1
ATOM 625 C C . ASN A 1 110 ? 34.588 -13.899 -7.598 1.00 10.44 89 ASN A C 1
ATOM 626 O O . ASN A 1 110 ? 35.070 -13.642 -6.519 1.00 11.66 89 ASN A O 1
ATOM 631 N N . THR A 1 111 ? 33.757 -14.900 -7.739 1.00 8.94 90 THR A N 1
ATOM 632 C CA . THR A 1 111 ? 33.221 -15.641 -6.619 1.00 8.71 90 THR A CA 1
ATOM 633 C C . THR A 1 111 ? 34.290 -16.415 -5.873 1.00 9.19 90 THR A C 1
ATOM 634 O O . THR A 1 111 ? 35.208 -16.942 -6.471 1.00 10.12 90 THR A O 1
ATOM 638 N N . PRO A 1 112 ? 34.173 -16.490 -4.551 1.00 10.09 91 PRO A N 1
ATOM 639 C CA . PRO A 1 112 ? 33.275 -15.728 -3.710 1.00 10.18 91 PRO A CA 1
ATOM 640 C C . PRO A 1 112 ? 33.924 -14.351 -3.590 1.00 11.81 91 PRO A C 1
ATOM 641 O O . PRO A 1 112 ? 35.130 -14.247 -3.306 1.00 13.22 91 PRO A O 1
ATOM 645 N N . GLY A 1 113 ? 33.172 -13.348 -3.901 1.00 11.82 92 GLY A N 1
ATOM 646 C CA . GLY A 1 113 ? 33.620 -11.967 -3.879 1.00 10.23 92 GLY A CA 1
ATOM 647 C C . GLY A 1 113 ? 33.838 -11.527 -2.472 1.00 11.54 92 GLY A C 1
ATOM 648 O O . GLY A 1 113 ? 32.933 -11.671 -1.672 1.00 15.57 92 GLY A O 1
ATOM 649 N N . THR A 1 114 ? 34.976 -11.008 -2.123 1.00 12.15 93 THR A N 1
ATOM 650 C CA . THR A 1 114 ? 35.296 -10.684 -0.733 1.00 12.22 93 THR A CA 1
ATOM 651 C C . THR A 1 114 ? 35.022 -9.237 -0.501 1.00 12.76 93 THR A C 1
ATOM 652 O O . THR A 1 114 ? 35.582 -8.372 -1.211 1.00 13.98 93 THR A O 1
ATOM 656 N N . ILE A 1 115 ? 34.182 -8.937 0.478 1.00 12.25 94 ILE A N 1
ATOM 657 C CA . ILE A 1 115 ? 33.941 -7.568 0.917 1.00 13.39 94 ILE A CA 1
ATOM 658 C C . ILE A 1 115 ? 34.422 -7.493 2.364 1.00 12.43 94 ILE A C 1
ATOM 659 O O . ILE A 1 115 ? 33.956 -8.244 3.238 1.00 13.33 94 ILE A O 1
ATOM 664 N N . ASP A 1 116 ? 35.386 -6.617 2.638 1.00 13.48 95 ASP A N 1
ATOM 665 C CA . ASP A 1 116 ? 35.956 -6.523 3.997 1.00 13.73 95 ASP A CA 1
ATOM 666 C C . ASP A 1 116 ? 35.377 -5.363 4.781 1.00 14.45 9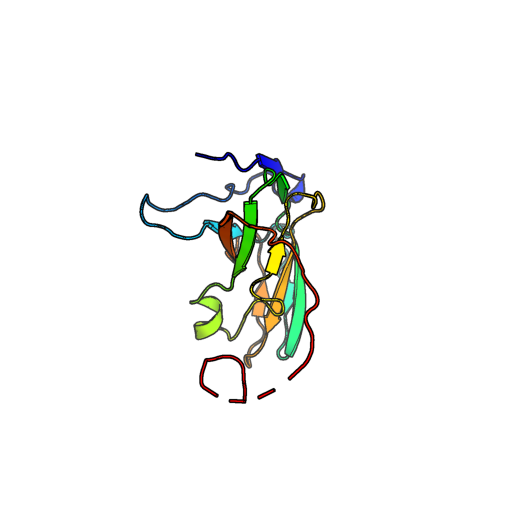5 ASP A C 1
ATOM 667 O O . ASP A 1 116 ? 34.573 -4.568 4.252 1.00 14.35 95 ASP A O 1
ATOM 672 N N . SER A 1 117 ? 35.763 -5.286 6.064 1.00 15.14 96 SER A N 1
ATOM 673 C CA . SER A 1 117 ? 35.197 -4.313 6.972 1.00 15.37 96 SER A CA 1
ATOM 674 C C . SER A 1 117 ? 35.672 -2.887 6.700 1.00 16.10 96 SER A C 1
ATOM 675 O O . SER A 1 117 ? 35.084 -1.952 7.231 1.00 17.26 96 SER A O 1
ATOM 678 N N . ASP A 1 118 ? 36.670 -2.703 5.864 1.00 15.40 97 ASP A N 1
ATOM 679 C CA . ASP A 1 118 ? 37.100 -1.367 5.402 1.00 17.33 97 ASP A CA 1
ATOM 680 C C . ASP A 1 118 ? 36.308 -0.821 4.220 1.00 19.39 97 ASP A C 1
ATOM 681 O O . ASP A 1 118 ? 36.326 0.402 3.951 1.00 21.94 97 ASP A O 1
ATOM 686 N N . TYR A 1 119 ? 35.640 -1.694 3.485 1.00 17.30 98 TYR A N 1
ATOM 687 C CA . TYR A 1 119 ? 35.025 -1.297 2.221 1.00 17.60 98 TYR A CA 1
ATOM 688 C C . TYR A 1 119 ? 33.773 -0.471 2.377 1.00 18.42 98 TYR A C 1
ATOM 689 O O . TYR A 1 119 ? 32.795 -0.926 2.949 1.00 20.04 98 TYR A O 1
ATOM 698 N N . ARG A 1 120 ? 33.795 0.753 1.894 1.00 19.36 99 ARG A N 1
ATOM 699 C CA . ARG A 1 120 ? 32.632 1.613 1.977 1.00 19.88 99 ARG A CA 1
ATOM 700 C C . ARG A 1 120 ? 32.157 2.090 0.610 1.00 19.15 99 ARG A C 1
ATOM 701 O O . ARG A 1 120 ? 31.379 3.078 0.517 1.00 21.45 99 ARG A O 1
ATOM 709 N N . GLY A 1 121 ? 32.583 1.426 -0.439 1.00 18.28 100 GLY A N 1
ATOM 710 C CA . GLY A 1 121 ? 31.993 1.654 -1.763 1.00 17.78 100 GLY A CA 1
ATOM 711 C C . GLY A 1 121 ? 30.660 0.943 -1.927 1.00 17.49 100 GLY A C 1
ATOM 712 O O . GLY A 1 121 ? 30.258 0.104 -1.097 1.00 16.86 100 GLY A O 1
ATOM 713 N N . GLU A 1 122 ? 29.957 1.271 -3.000 1.00 16.36 101 GLU A N 1
ATOM 714 C CA . GLU A 1 122 ? 28.764 0.567 -3.383 1.00 15.03 101 GLU A CA 1
ATOM 715 C C . GLU A 1 122 ? 29.123 -0.867 -3.728 1.00 14.80 101 GLU A C 1
ATOM 716 O O . GLU A 1 122 ? 30.103 -1.129 -4.436 1.00 15.81 101 GLU A O 1
ATOM 722 N N . VAL A 1 123 ? 28.336 -1.800 -3.239 1.00 13.12 102 VAL A N 1
ATOM 723 C CA . VAL A 1 123 ? 28.459 -3.204 -3.596 1.00 13.16 102 VAL A CA 1
ATOM 724 C C . VAL A 1 123 ? 27.888 -3.427 -4.984 1.00 12.86 102 VAL A C 1
ATOM 725 O O . VAL A 1 123 ? 26.747 -3.089 -5.275 1.00 13.26 102 VAL A O 1
ATOM 729 N N . LYS A 1 124 ? 28.749 -3.946 -5.866 1.00 12.94 103 LYS A N 1
ATOM 730 C CA . LYS A 1 124 ? 28.364 -4.301 -7.238 1.00 12.28 103 LYS A CA 1
ATOM 731 C C . LYS A 1 124 ? 28.701 -5.766 -7.457 1.00 12.76 103 LYS A C 1
ATOM 732 O O . LYS A 1 124 ? 29.695 -6.267 -6.882 1.00 14.63 103 LYS A O 1
ATOM 738 N N . VAL A 1 125 ? 27.878 -6.454 -8.224 1.00 10.84 104 VAL A N 1
ATOM 739 C CA . VAL A 1 125 ? 28.038 -7.869 -8.492 1.00 10.57 104 VAL A CA 1
ATOM 740 C C . VAL A 1 125 ? 28.537 -8.041 -9.909 1.00 10.89 104 VAL A C 1
ATOM 741 O O . VAL A 1 125 ? 27.953 -7.506 -10.862 1.00 11.29 104 VAL A O 1
ATOM 745 N N . LEU A 1 126 ? 29.645 -8.752 -10.063 1.00 10.34 105 LEU A N 1
ATOM 746 C CA . LEU A 1 126 ? 30.255 -9.009 -11.367 1.00 9.90 105 LEU A CA 1
ATOM 747 C C . LEU A 1 126 ? 29.723 -10.272 -11.964 1.00 9.81 105 LEU A C 1
ATOM 748 O O . LEU A 1 126 ? 30.172 -11.367 -11.644 1.00 10.03 105 LEU A O 1
ATOM 753 N N . LEU A 1 127 ? 28.698 -10.145 -12.783 1.00 8.65 106 LEU A N 1
ATOM 754 C CA . LEU A 1 127 ? 28.107 -11.268 -13.471 1.00 9.66 106 LEU A CA 1
ATOM 755 C C . LEU A 1 127 ? 28.840 -11.581 -14.754 1.00 9.67 106 LEU A C 1
ATOM 756 O O . LEU A 1 127 ? 29.239 -10.669 -15.489 1.00 10.50 106 LEU A O 1
ATOM 761 N N . ILE A 1 128 ? 28.958 -12.855 -15.080 1.00 8.74 107 ILE A N 1
ATOM 762 C CA . ILE A 1 128 ? 29.429 -13.324 -16.373 1.00 9.17 107 ILE A CA 1
ATOM 763 C C . ILE A 1 128 ? 28.442 -14.290 -16.941 1.00 9.30 107 ILE A C 1
ATOM 764 O O . ILE A 1 128 ? 27.889 -15.122 -16.179 1.00 9.56 107 ILE A O 1
ATOM 769 N N . ASN A 1 129 ? 28.184 -14.213 -18.243 1.00 9.57 108 ASN A N 1
ATOM 770 C CA . ASN A 1 129 ? 27.281 -15.134 -18.936 1.00 10.00 108 ASN A CA 1
ATOM 771 C C . ASN A 1 129 ? 28.125 -16.231 -19.553 1.00 10.38 108 ASN A C 1
ATOM 772 O O . ASN A 1 129 ? 28.801 -16.022 -20.554 1.00 11.75 108 ASN A O 1
ATOM 777 N N . LEU A 1 130 ? 28.077 -17.431 -18.955 1.00 10.82 109 LEU A N 1
ATOM 778 C CA . LEU A 1 130 ? 28.786 -18.603 -19.453 1.00 11.21 109 LEU A CA 1
ATOM 779 C C . LEU A 1 130 ? 27.846 -19.596 -20.101 1.00 12.17 109 LEU A C 1
ATOM 780 O O . LEU A 1 130 ? 28.187 -20.777 -20.264 1.00 13.45 109 LEU A O 1
ATOM 785 N N . GLY A 1 131 ? 26.677 -19.119 -20.483 1.00 12.80 110 GLY A N 1
ATOM 786 C CA . GLY A 1 131 ? 25.732 -19.879 -21.280 1.00 14.32 110 GLY A CA 1
ATOM 787 C C . GLY A 1 131 ? 25.645 -19.372 -22.703 1.00 16.25 110 GLY A C 1
ATOM 788 O O . GLY A 1 131 ? 26.445 -18.562 -23.133 1.00 16.85 110 GLY A O 1
ATOM 789 N N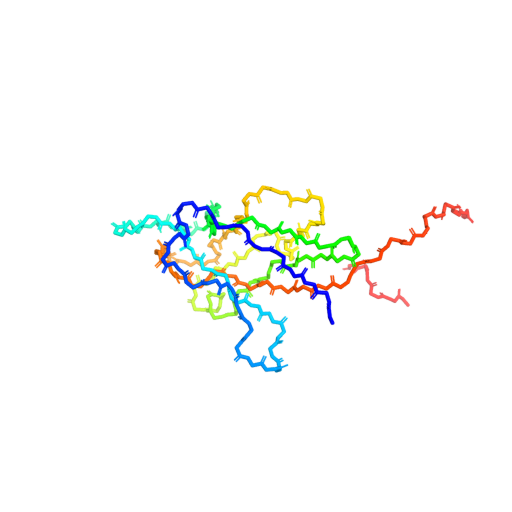 . ASP A 1 132 ? 24.609 -19.834 -23.407 1.00 19.19 111 ASP A N 1
ATOM 790 C CA . ASP A 1 132 ? 24.440 -19.565 -24.839 1.00 20.97 111 ASP A CA 1
ATOM 791 C C . ASP A 1 132 ? 23.391 -18.574 -25.160 1.00 22.04 111 ASP A C 1
ATOM 792 O O . ASP A 1 132 ? 23.229 -18.259 -26.360 1.00 24.70 111 ASP A O 1
ATOM 797 N N . ASP A 1 133 ? 22.651 -18.081 -24.167 1.00 22.27 112 ASP A N 1
ATOM 798 C CA A ASP A 1 133 ? 21.557 -17.196 -24.535 0.50 25.01 112 ASP A CA 1
ATOM 799 C CA B ASP A 1 133 ? 21.462 -17.213 -24.294 0.50 24.67 112 ASP A CA 1
ATOM 800 C C . ASP A 1 133 ? 21.878 -15.789 -24.103 1.00 24.36 112 ASP A C 1
ATOM 801 O O . ASP A 1 133 ? 22.781 -15.532 -23.316 1.00 24.17 112 ASP A O 1
ATOM 810 N N . ASP A 1 134 ? 21.148 -14.854 -24.664 1.00 24.93 113 ASP A N 1
ATOM 811 C CA . ASP A 1 134 ? 21.328 -13.491 -24.217 1.00 25.62 113 ASP A CA 1
ATOM 812 C C . ASP A 1 134 ? 20.641 -13.511 -22.862 1.00 24.51 113 ASP A C 1
ATOM 813 O O . ASP A 1 134 ? 19.655 -14.231 -22.672 1.00 27.90 113 ASP A O 1
ATOM 818 N N . PHE A 1 135 ? 21.209 -12.831 -21.889 1.00 19.90 114 PHE A N 1
ATOM 819 C CA . PHE A 1 135 ? 20.587 -12.736 -20.588 1.00 18.78 114 PHE A CA 1
ATOM 820 C C . PHE A 1 135 ? 20.168 -11.310 -20.321 1.00 18.67 114 PHE A C 1
ATOM 821 O O . PHE A 1 135 ? 20.924 -10.378 -20.603 1.00 19.02 114 PHE A O 1
ATOM 829 N N . ARG A 1 136 ? 18.963 -11.136 -19.819 1.00 18.07 115 ARG A N 1
ATOM 830 C CA . ARG A 1 136 ? 18.432 -9.838 -19.477 1.00 18.47 115 ARG A CA 1
ATOM 831 C C . ARG A 1 136 ? 18.466 -9.564 -17.994 1.00 18.93 115 ARG A C 1
ATOM 832 O O . ARG A 1 136 ? 17.955 -10.357 -17.185 1.00 21.98 115 ARG A O 1
ATOM 840 N N . ILE A 1 137 ? 19.098 -8.485 -17.600 1.00 17.16 116 ILE A N 1
ATOM 841 C CA . ILE A 1 137 ? 19.134 -8.038 -16.232 1.00 18.10 116 ILE A CA 1
ATOM 842 C C . ILE A 1 137 ? 18.106 -6.903 -16.034 1.00 19.08 116 ILE A C 1
ATOM 843 O O . ILE A 1 137 ? 18.109 -5.911 -16.791 1.00 19.82 116 ILE A O 1
ATOM 848 N N . GLU A 1 138 ? 17.256 -7.057 -15.034 1.00 20.80 117 GLU A N 1
ATOM 849 C CA . GLU A 1 138 ? 16.115 -6.182 -14.756 1.00 23.28 117 GLU A CA 1
ATOM 850 C C . GLU A 1 138 ? 16.159 -5.709 -13.317 1.00 20.80 117 GLU A C 1
ATOM 851 O O . GLU A 1 138 ? 16.626 -6.438 -12.448 1.00 19.43 117 GLU A O 1
ATOM 857 N N . ARG A 1 139 ? 15.576 -4.538 -13.040 1.00 20.00 118 ARG A N 1
ATOM 858 C CA . ARG A 1 139 ? 15.474 -4.033 -11.674 1.00 19.74 118 ARG A CA 1
ATOM 859 C C . ARG A 1 139 ? 14.780 -5.036 -10.770 1.00 19.55 118 ARG A C 1
ATOM 860 O O . ARG A 1 139 ? 13.697 -5.540 -11.098 1.00 21.07 118 ARG A O 1
ATOM 868 N N . GLY A 1 140 ? 15.362 -5.298 -9.592 1.00 19.34 119 GLY A N 1
ATOM 869 C CA . GLY A 1 140 ? 14.759 -6.185 -8.618 1.00 19.89 119 GLY A CA 1
ATOM 870 C C . GLY A 1 140 ? 15.143 -7.649 -8.734 1.00 19.28 119 GLY A C 1
ATOM 871 O O . GLY A 1 140 ? 14.875 -8.426 -7.794 1.00 21.27 119 GLY A O 1
ATOM 872 N N . MET A 1 141 ? 15.789 -8.037 -9.834 1.00 19.32 120 MET A N 1
ATOM 873 C CA . MET A 1 141 ? 16.190 -9.416 -10.051 1.00 18.49 120 MET A CA 1
ATOM 874 C C . MET A 1 141 ? 17.173 -9.817 -8.970 1.00 18.19 120 MET A C 1
ATOM 875 O O . MET A 1 141 ? 18.093 -9.085 -8.652 1.00 16.42 120 MET A O 1
ATOM 880 N N . ARG A 1 142 ? 16.980 -11.016 -8.444 1.00 17.50 121 ARG A N 1
ATOM 881 C CA . ARG A 1 142 ? 17.969 -11.567 -7.503 1.00 16.39 121 ARG A CA 1
ATOM 882 C C . ARG A 1 142 ? 19.181 -12.039 -8.302 1.00 16.56 121 ARG A C 1
ATOM 883 O O . ARG A 1 142 ? 19.031 -12.828 -9.236 1.00 19.01 121 ARG A O 1
ATOM 891 N N . ILE A 1 143 ? 20.360 -11.491 -7.965 1.00 12.97 122 ILE A N 1
ATOM 892 C CA . ILE A 1 143 ? 21.567 -11.671 -8.786 1.00 13.34 122 ILE A CA 1
ATOM 893 C C . ILE A 1 143 ? 22.717 -12.366 -8.091 1.00 12.43 122 ILE A C 1
ATOM 894 O O . ILE A 1 143 ? 23.673 -12.767 -8.782 1.00 13.12 122 ILE A O 1
ATOM 899 N N . ALA A 1 144 ? 22.671 -12.536 -6.779 1.00 11.96 123 ALA A N 1
ATOM 900 C CA . ALA A 1 144 ? 23.710 -13.148 -5.981 1.00 12.09 123 ALA A CA 1
ATOM 901 C C . ALA A 1 144 ? 23.186 -13.381 -4.593 1.00 13.09 123 ALA A C 1
ATOM 902 O O . ALA A 1 144 ? 22.072 -12.965 -4.273 1.00 13.89 123 ALA A O 1
ATOM 904 N N . GLN A 1 145 ? 23.972 -14.058 -3.788 1.00 13.88 124 GLN A N 1
ATOM 905 C CA . GLN A 1 145 ? 23.659 -14.185 -2.383 1.00 16.32 124 GLN A CA 1
ATOM 906 C C . GLN A 1 145 ? 24.860 -13.771 -1.557 1.00 18.02 124 GLN A C 1
ATOM 907 O O . GLN A 1 145 ? 25.992 -14.023 -1.921 1.00 19.91 124 GLN A O 1
ATOM 913 N N . ALA A 1 146 ? 24.602 -13.082 -0.468 1.00 12.15 125 ALA A N 1
ATOM 914 C CA . ALA A 1 146 ? 25.633 -12.605 0.434 1.00 11.15 125 ALA A CA 1
ATOM 915 C C . ALA A 1 146 ? 25.650 -13.455 1.685 1.00 10.85 125 ALA A C 1
ATOM 916 O O . ALA A 1 146 ? 24.606 -13.643 2.316 1.00 12.43 125 ALA A O 1
ATOM 918 N N . VAL A 1 147 ? 26.832 -13.877 2.062 1.00 10.68 126 VAL A N 1
ATOM 919 C CA . VAL A 1 147 ? 27.029 -14.649 3.302 1.00 11.38 126 VAL A CA 1
ATOM 920 C C . VAL A 1 147 ? 27.964 -13.841 4.183 1.00 12.51 126 VAL A C 1
ATOM 921 O O . VAL A 1 147 ? 29.037 -13.403 3.774 1.00 12.82 126 VAL A O 1
ATOM 925 N N . PHE A 1 148 ? 27.566 -13.644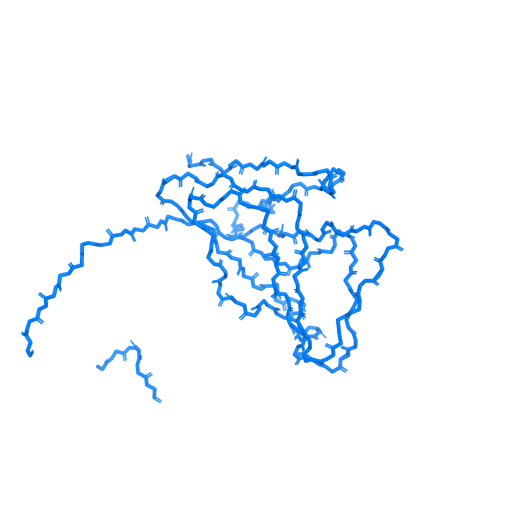 5.421 1.00 12.35 127 PHE A N 1
ATOM 926 C CA . PHE A 1 148 ? 28.315 -12.871 6.404 1.00 13.41 127 PHE A CA 1
ATOM 927 C C . PHE A 1 148 ? 29.043 -13.874 7.305 1.00 14.42 127 PHE A C 1
ATOM 928 O O . PHE A 1 148 ? 28.394 -14.787 7.812 1.00 16.13 127 PHE A O 1
ATOM 936 N N . ALA A 1 149 ? 30.331 -13.663 7.539 1.00 15.21 128 ALA A N 1
ATOM 937 C CA . ALA A 1 149 ? 31.129 -14.613 8.306 1.00 16.49 128 ALA A CA 1
ATOM 938 C C . ALA A 1 149 ? 32.172 -13.898 9.093 1.00 16.89 128 ALA A C 1
ATOM 939 O O . ALA A 1 149 ? 32.660 -12.847 8.689 1.00 16.67 128 ALA A O 1
ATOM 941 N N . PRO A 1 150 ? 32.576 -14.481 10.239 1.00 18.17 129 PRO A N 1
ATOM 942 C CA . PRO A 1 150 ? 33.751 -13.936 10.923 1.00 18.40 129 PRO A CA 1
ATOM 943 C C . PRO A 1 150 ? 34.982 -14.104 10.026 1.00 18.05 129 PRO A C 1
ATOM 944 O O . PRO A 1 150 ? 35.052 -15.014 9.186 1.00 19.45 129 PRO A O 1
ATOM 948 N N . V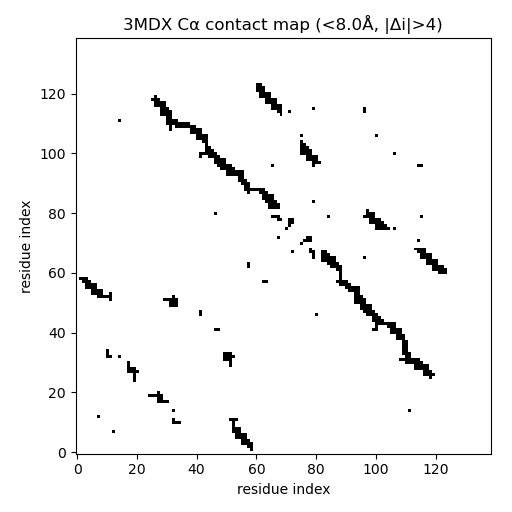AL A 1 151 ? 35.964 -13.235 10.231 1.00 18.08 130 VAL A N 1
ATOM 949 C CA . VAL A 1 151 ? 37.207 -13.398 9.550 1.00 19.36 130 VAL A CA 1
ATOM 950 C C . VAL A 1 151 ? 38.340 -13.272 10.580 1.00 19.28 130 VAL A C 1
ATOM 951 O O . VAL A 1 151 ? 38.257 -12.524 11.560 1.00 21.79 130 VAL A O 1
ATOM 955 N N . ILE A 1 152 ? 39.361 -14.093 10.406 1.00 18.43 131 ILE A N 1
ATOM 956 C CA . ILE A 1 152 ? 40.527 -14.028 11.265 1.00 19.19 131 ILE A CA 1
ATOM 957 C C . ILE A 1 152 ? 41.811 -13.749 10.485 1.00 17.51 131 ILE A C 1
ATOM 958 O O . ILE A 1 152 ? 41.964 -14.096 9.309 1.00 16.74 131 ILE A O 1
ATOM 963 N N . GLN A 1 153 ? 42.724 -13.070 11.166 1.00 17.84 132 GLN A N 1
ATOM 964 C CA . GLN A 1 153 ? 44.054 -12.801 10.635 1.00 17.38 132 GLN A CA 1
ATOM 965 C C . GLN A 1 153 ? 45.045 -13.584 11.497 1.00 16.78 132 GLN A C 1
ATOM 966 O O . GLN A 1 153 ? 45.326 -13.179 12.638 1.00 17.91 132 GLN A O 1
ATOM 972 N N . PRO A 1 154 ? 45.593 -14.677 10.981 1.00 16.70 133 PRO A N 1
ATOM 973 C CA . PRO A 1 154 ? 46.659 -15.330 11.707 1.00 16.77 133 PRO A CA 1
ATOM 974 C C . PRO A 1 154 ? 47.908 -14.481 11.727 1.00 16.76 133 PRO A C 1
ATOM 975 O O . PRO A 1 154 ? 48.113 -13.638 10.851 1.00 16.89 133 PRO A O 1
ATOM 979 N N . LYS A 1 155 ? 48.760 -14.726 12.707 1.00 16.91 134 LYS A N 1
ATOM 980 C CA . LYS A 1 155 ? 50.146 -14.267 12.606 1.00 17.68 134 LYS A CA 1
ATOM 981 C C . LYS A 1 155 ? 50.819 -14.982 11.415 1.00 17.02 134 LYS A C 1
ATOM 982 O O . LYS A 1 155 ? 50.610 -16.175 11.204 1.00 16.42 134 LYS A O 1
ATOM 988 N N . ILE A 1 156 ? 51.578 -14.242 10.611 1.00 16.16 135 ILE A N 1
ATOM 989 C CA A ILE A 1 156 ? 52.302 -14.759 9.446 0.50 16.04 135 ILE A CA 1
ATOM 990 C CA B ILE A 1 156 ? 52.286 -14.814 9.479 0.50 16.28 135 ILE A CA 1
ATOM 991 C C . ILE A 1 156 ? 53.765 -14.925 9.809 1.00 15.95 135 ILE A C 1
ATOM 992 O O . ILE A 1 156 ? 54.401 -13.944 10.135 1.00 19.09 135 ILE A O 1
ATOM 1001 N N . GLU A 1 157 ? 54.269 -16.148 9.764 1.00 15.12 136 GLU A N 1
ATOM 1002 C CA . GLU A 1 157 ? 55.608 -16.448 10.244 1.00 16.62 136 GLU A CA 1
ATOM 1003 C C . GLU A 1 157 ? 56.388 -17.163 9.180 1.00 15.77 136 GLU A C 1
ATOM 1004 O O . GLU A 1 157 ? 56.047 -18.292 8.806 1.00 14.81 136 GLU A O 1
ATOM 1010 N N . GLU A 1 158 ? 57.447 -16.539 8.685 1.00 15.88 137 GLU A N 1
ATOM 1011 C CA . GLU A 1 158 ? 58.326 -17.233 7.753 1.00 15.83 137 GLU A CA 1
ATOM 1012 C C . GLU A 1 158 ? 59.124 -18.288 8.502 1.00 15.49 137 GLU A C 1
ATOM 1013 O O . GLU A 1 158 ? 59.669 -18.023 9.610 1.00 15.08 137 GLU A O 1
ATOM 1019 N N . ARG A 1 159 ? 59.273 -19.445 7.863 1.00 16.08 138 ARG A N 1
ATOM 1020 C CA . ARG A 1 159 ? 59.968 -20.594 8.419 1.00 17.39 138 ARG A CA 1
ATOM 1021 C C . ARG A 1 159 ? 60.916 -21.172 7.375 1.00 19.30 138 ARG A C 1
ATOM 1022 O O . ARG A 1 159 ? 60.788 -20.904 6.182 1.00 19.78 138 ARG A O 1
ATOM 1030 N N . ALA A 1 160 ? 61.890 -21.916 7.862 1.00 23.53 139 ALA A N 1
ATOM 1031 C CA . ALA A 1 160 ? 62.902 -22.406 6.969 1.00 28.55 139 ALA A CA 1
ATOM 1032 C C . ALA A 1 160 ? 62.831 -23.873 6.836 1.00 32.43 139 ALA A C 1
ATOM 1033 O O . ALA A 1 160 ? 62.813 -24.619 7.831 1.00 36.36 139 ALA A O 1
ATOM 1035 N N . LYS A 1 161 ? 62.766 -24.249 5.567 1.00 35.84 140 LYS A N 1
ATOM 1036 C CA . LYS A 1 161 ? 63.512 -25.326 4.993 1.00 37.38 140 LYS A CA 1
ATOM 1037 C C . LYS A 1 161 ? 64.020 -24.654 3.704 1.00 38.95 140 LYS A C 1
ATOM 1038 O O . LYS A 1 161 ? 63.851 -23.417 3.520 1.00 37.71 140 LYS A O 1
ATOM 1040 N N . ARG A 1 167 ? 48.989 -36.181 2.027 1.00 37.96 146 ARG A N 1
ATOM 1041 C CA . ARG A 1 167 ? 49.097 -35.377 0.808 1.00 35.99 146 ARG A CA 1
ATOM 1042 C C . ARG A 1 167 ? 48.376 -34.034 0.991 1.00 34.50 146 ARG A C 1
ATOM 1043 O O . ARG A 1 167 ? 48.981 -32.971 0.851 1.00 33.09 146 ARG A O 1
ATOM 1045 N N . GLY A 1 168 ? 47.082 -34.091 1.298 1.00 33.14 147 GLY A N 1
ATOM 1046 C CA . GLY A 1 168 ? 46.310 -32.861 1.555 1.00 31.62 147 GLY A CA 1
ATOM 1047 C C . GLY A 1 168 ? 45.732 -32.251 0.299 1.00 30.71 147 GLY A C 1
ATOM 1048 O O . GLY A 1 168 ? 46.235 -32.478 -0.821 1.00 30.64 147 GLY A O 1
ATOM 1049 N N . ALA A 1 169 ? 44.622 -31.545 0.476 1.00 28.72 148 ALA A N 1
ATOM 1050 C CA . ALA A 1 169 ? 44.025 -30.738 -0.584 1.00 26.93 148 ALA A CA 1
ATOM 1051 C C . ALA A 1 169 ? 44.847 -29.483 -0.748 1.00 25.09 148 ALA A C 1
ATOM 1052 O O . ALA A 1 169 ? 45.228 -28.876 0.236 1.00 20.95 148 ALA A O 1
ATOM 1054 N N . GLY A 1 170 ? 45.094 -29.096 -2.001 1.00 25.15 149 GLY A N 1
ATOM 1055 C CA . GLY A 1 170 ? 45.763 -27.818 -2.310 1.00 24.82 149 GLY A CA 1
ATOM 1056 C C . GLY A 1 170 ? 46.588 -27.874 -3.602 1.00 25.90 149 GLY A C 1
ATOM 1057 O O . GLY A 1 170 ? 46.901 -26.830 -4.193 1.00 26.61 149 GLY A O 1
ATOM 1058 N N . GLY A 1 171 ? 46.972 -29.088 -4.011 1.00 27.38 150 GLY A N 1
ATOM 1059 C CA . GLY A 1 171 ? 47.686 -29.332 -5.277 1.00 28.52 150 GLY A CA 1
ATOM 1060 C C . GLY A 1 171 ? 46.778 -29.717 -6.440 1.00 28.32 150 GLY A C 1
ATOM 1061 O O . GLY A 1 171 ? 45.545 -29.775 -6.298 1.00 29.94 150 GLY A O 1
ATOM 1062 N N . PHE A 1 172 ? 47.378 -30.004 -7.599 1.00 28.83 151 PHE A N 1
ATOM 1063 C CA . PHE A 1 172 ? 46.609 -30.145 -8.842 1.00 27.78 151 PHE A CA 1
ATOM 1064 C C . PHE A 1 172 ? 46.926 -31.430 -9.631 1.00 28.94 151 PHE A C 1
ATOM 1065 O O . PHE A 1 172 ? 46.294 -31.676 -10.678 1.00 29.84 151 PHE A O 1
#

Sequence (139 aa):
APTLGIIRLEHAKGLDLPAYETAGSAGMDLRAAVAEDRQQIVLLPGRRTLVPTGLILEIPQQGYEVQIRPRRSSGLAFKNGITCCLNTPGTIDSDYRGEVKVLLINLGDDDDFRIERGMRIAQAVFAPVIQPKIIEERAKRGAGGF

Organism: Brucella abortus (strain 2308) (NCBI:txid359391)